Protein AF-A0A534AG27-F1 (afdb_monomer_lite)

Structu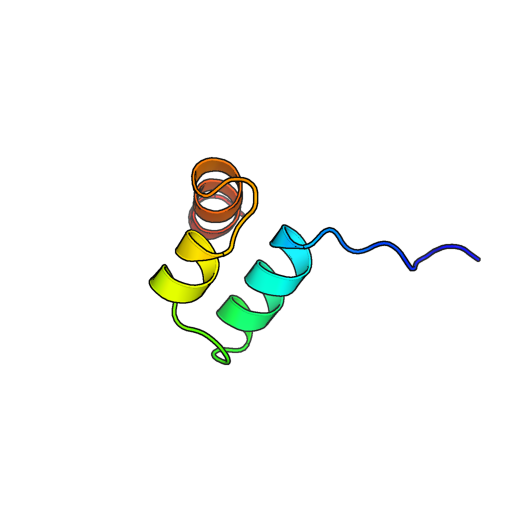re (mmCIF, N/CA/C/O backbone):
data_AF-A0A534AG27-F1
#
_entry.id   AF-A0A534AG27-F1
#
loop_
_atom_site.group_PDB
_atom_site.id
_atom_site.type_symbol
_atom_site.label_atom_id
_atom_site.label_alt_id
_atom_site.label_comp_id
_atom_site.label_asym_id
_atom_site.label_entity_id
_atom_site.label_seq_id
_atom_site.pdbx_PDB_ins_code
_atom_site.Cartn_x
_atom_site.Cartn_y
_atom_site.Cartn_z
_atom_site.occupancy
_atom_site.B_iso_or_equiv
_atom_site.auth_seq_id
_atom_site.auth_comp_id
_atom_site.auth_asym_id
_atom_site.auth_atom_id
_atom_site.pdbx_PDB_model_num
ATOM 1 N N . THR A 1 1 ? 16.042 -9.135 -20.454 1.00 46.12 1 THR A N 1
ATOM 2 C CA . THR A 1 1 ? 14.581 -9.059 -20.236 1.00 46.12 1 THR A CA 1
ATOM 3 C C . THR A 1 1 ? 14.319 -9.115 -18.747 1.00 46.12 1 THR A C 1
ATOM 5 O O . THR A 1 1 ? 14.150 -10.193 -18.208 1.00 46.12 1 THR A O 1
ATOM 8 N N . GLU A 1 2 ? 14.317 -7.972 -18.066 1.00 49.53 2 GLU A N 1
ATOM 9 C CA . GLU A 1 2 ? 14.047 -7.915 -16.619 1.00 49.53 2 GLU A CA 1
ATOM 10 C C . GLU A 1 2 ? 12.843 -7.004 -16.362 1.00 49.53 2 GLU A C 1
ATOM 12 O O . GLU A 1 2 ? 12.899 -6.018 -15.640 1.00 49.53 2 GLU A O 1
ATOM 17 N N . ARG A 1 3 ? 11.718 -7.321 -17.013 1.00 55.41 3 ARG A N 1
ATOM 18 C CA . ARG A 1 3 ? 10.403 -6.783 -16.639 1.00 55.41 3 ARG A CA 1
ATOM 19 C C . ARG A 1 3 ? 9.784 -7.739 -15.621 1.00 55.41 3 ARG A C 1
ATOM 21 O O . ARG A 1 3 ? 8.832 -8.437 -15.942 1.00 55.41 3 ARG A O 1
ATOM 28 N N . GLY A 1 4 ? 10.418 -7.879 -14.460 1.00 63.69 4 GLY A N 1
ATOM 29 C CA . GLY A 1 4 ? 10.046 -8.909 -13.481 1.00 63.69 4 GLY A CA 1
ATOM 30 C C . GLY A 1 4 ? 9.883 -8.414 -12.051 1.00 63.69 4 GLY A C 1
ATOM 31 O O . GLY A 1 4 ? 9.254 -9.098 -11.251 1.00 63.69 4 GLY A O 1
ATOM 32 N N . THR A 1 5 ? 10.407 -7.235 -11.717 1.00 73.56 5 THR A N 1
ATOM 33 C CA . THR A 1 5 ? 10.397 -6.763 -10.332 1.00 73.56 5 THR A CA 1
ATOM 34 C C . THR A 1 5 ? 9.217 -5.828 -10.108 1.00 73.56 5 THR A C 1
ATOM 36 O O . THR A 1 5 ? 9.240 -4.656 -10.475 1.00 73.56 5 THR A O 1
ATOM 39 N N . GLN A 1 6 ? 8.163 -6.378 -9.518 1.00 71.81 6 GLN A N 1
ATOM 40 C CA . GLN A 1 6 ? 7.044 -5.638 -8.948 1.00 71.81 6 GLN A CA 1
ATOM 41 C C . GLN A 1 6 ? 7.352 -5.387 -7.467 1.00 71.81 6 GLN A C 1
ATOM 43 O O . GLN A 1 6 ? 7.735 -6.318 -6.761 1.00 71.81 6 GLN A O 1
ATOM 48 N N . SER A 1 7 ? 7.181 -4.151 -6.989 1.00 83.62 7 SER A N 1
ATOM 49 C CA . SER A 1 7 ? 7.221 -3.890 -5.547 1.00 83.62 7 SER A CA 1
ATOM 50 C C . SER A 1 7 ? 6.014 -4.528 -4.860 1.00 83.62 7 SER A C 1
ATOM 52 O O . SER A 1 7 ? 4.953 -4.683 -5.471 1.00 83.62 7 SER A O 1
ATOM 54 N N . PHE A 1 8 ? 6.152 -4.875 -3.582 1.00 86.12 8 PHE A N 1
ATOM 55 C CA . PHE A 1 8 ? 5.059 -5.469 -2.818 1.00 86.12 8 PHE A CA 1
ATOM 56 C C . PHE A 1 8 ? 3.813 -4.565 -2.801 1.00 86.12 8 PHE A C 1
ATOM 58 O O . PHE A 1 8 ? 2.713 -5.019 -3.110 1.00 86.12 8 PHE A O 1
ATOM 65 N N . ASP A 1 9 ? 4.001 -3.253 -2.625 1.00 86.44 9 ASP A N 1
ATOM 66 C CA . ASP A 1 9 ? 2.928 -2.254 -2.723 1.00 86.44 9 ASP A CA 1
ATOM 67 C C . ASP A 1 9 ? 2.205 -2.261 -4.082 1.00 86.44 9 ASP A C 1
ATOM 69 O O . ASP A 1 9 ? 0.997 -2.035 -4.155 1.00 86.44 9 ASP A O 1
ATOM 73 N N . ALA A 1 10 ? 2.919 -2.510 -5.187 1.00 87.44 10 ALA A N 1
ATOM 74 C CA . ALA A 1 10 ? 2.296 -2.599 -6.507 1.00 87.44 10 ALA A CA 1
ATOM 75 C C . ALA A 1 10 ? 1.439 -3.869 -6.649 1.00 87.44 10 ALA A C 1
ATOM 77 O O . ALA A 1 10 ? 0.370 -3.805 -7.260 1.00 87.44 10 ALA A O 1
ATOM 78 N N . ALA A 1 11 ? 1.853 -4.977 -6.025 1.00 91.00 11 ALA A N 1
ATOM 79 C CA . ALA A 1 11 ? 1.043 -6.190 -5.946 1.00 91.00 11 ALA A CA 1
ATOM 80 C C . ALA A 1 11 ? -0.228 -5.957 -5.113 1.00 91.00 11 ALA A C 1
ATOM 82 O O . ALA A 1 11 ? -1.326 -6.291 -5.559 1.00 91.00 11 ALA A O 1
ATOM 83 N N . LEU A 1 12 ? -0.095 -5.328 -3.939 1.00 92.50 12 LEU A N 1
ATOM 84 C CA . LEU A 1 12 ? -1.222 -4.989 -3.064 1.00 92.50 12 LEU A CA 1
ATOM 85 C C . LEU A 1 12 ? -2.214 -4.044 -3.750 1.00 92.50 12 LEU A C 1
ATOM 87 O O . LEU A 1 12 ? -3.422 -4.271 -3.691 1.00 92.50 12 LEU A O 1
ATOM 91 N N . TYR A 1 13 ? -1.717 -3.041 -4.477 1.00 91.31 13 TYR A N 1
ATOM 92 C CA . TYR A 1 13 ? -2.551 -2.154 -5.287 1.00 91.31 13 TYR A CA 1
ATOM 93 C C . TYR A 1 13 ? -3.354 -2.922 -6.348 1.00 91.31 13 TYR A C 1
ATOM 95 O O . TYR A 1 13 ? -4.556 -2.697 -6.495 1.00 91.31 13 TYR A O 1
ATOM 103 N N . ALA A 1 14 ? -2.716 -3.852 -7.067 1.00 92.06 14 ALA A N 1
ATOM 104 C CA . ALA A 1 14 ? -3.386 -4.669 -8.078 1.00 92.06 14 ALA A CA 1
ATOM 105 C C . ALA A 1 14 ? -4.440 -5.607 -7.464 1.00 92.06 14 ALA A C 1
ATOM 107 O O . ALA A 1 14 ? -5.530 -5.753 -8.021 1.00 92.06 14 ALA A O 1
ATOM 108 N N . LEU A 1 15 ? -4.150 -6.207 -6.305 1.00 94.06 15 LEU A N 1
ATOM 109 C CA . LEU A 1 15 ? -5.098 -7.049 -5.571 1.00 94.06 15 LEU A CA 1
ATOM 110 C C . LEU A 1 15 ? -6.311 -6.247 -5.083 1.00 94.06 15 LEU A C 1
ATOM 112 O O . LEU A 1 15 ? -7.442 -6.707 -5.251 1.00 94.06 15 LEU A O 1
ATOM 116 N N . TYR A 1 16 ? -6.088 -5.044 -4.545 1.00 94.19 16 TYR A N 1
ATOM 117 C CA . TYR A 1 16 ? -7.155 -4.129 -4.135 1.00 94.19 16 TYR A CA 1
ATOM 118 C C . TYR A 1 16 ? -8.017 -3.698 -5.330 1.00 94.19 16 TYR A C 1
ATOM 120 O O . TYR A 1 16 ? -9.237 -3.854 -5.302 1.00 94.19 1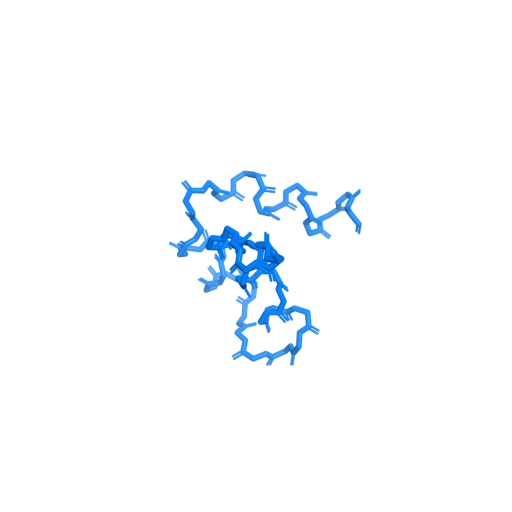6 TYR A O 1
ATOM 128 N N . LYS A 1 17 ? -7.398 -3.240 -6.430 1.00 92.94 17 LYS A N 1
ATOM 129 C CA . LYS A 1 17 ? -8.111 -2.883 -7.673 1.00 92.94 17 LYS A CA 1
ATOM 130 C C . LYS A 1 17 ? -8.889 -4.058 -8.269 1.00 92.94 17 LYS A C 1
ATOM 132 O O . LYS A 1 17 ? -9.933 -3.845 -8.877 1.00 92.94 17 LYS A O 1
ATOM 137 N N . GLY A 1 18 ? -8.390 -5.280 -8.100 1.00 95.19 18 GLY A N 1
ATOM 138 C CA . GLY A 1 18 ? -9.062 -6.510 -8.510 1.00 95.19 18 GLY A CA 1
ATOM 139 C C . GLY A 1 18 ? -10.141 -7.002 -7.542 1.00 95.19 18 GLY A C 1
ATOM 140 O O . GLY A 1 18 ? -10.689 -8.077 -7.778 1.00 95.19 18 GLY A O 1
ATOM 141 N N . GLY A 1 19 ? -10.415 -6.279 -6.448 1.00 94.81 19 GLY A N 1
ATOM 142 C CA . GLY A 1 19 ? -11.396 -6.666 -5.431 1.00 94.81 19 GLY A CA 1
ATOM 143 C C . GLY A 1 19 ? -11.040 -7.952 -4.680 1.00 94.81 19 GLY A C 1
ATOM 144 O O . GLY A 1 19 ? -11.924 -8.591 -4.115 1.00 94.81 19 GLY A O 1
ATOM 145 N N . ARG A 1 20 ? -9.767 -8.371 -4.707 1.00 96.69 20 ARG A N 1
ATOM 146 C CA . ARG A 1 20 ? -9.307 -9.608 -4.055 1.00 96.69 20 ARG A CA 1
ATOM 147 C C . ARG A 1 20 ? -8.997 -9.423 -2.576 1.00 96.69 20 ARG A C 1
ATOM 149 O O . ARG A 1 20 ? -9.061 -10.395 -1.835 1.00 96.69 20 ARG A O 1
ATOM 156 N N . VAL A 1 21 ? -8.657 -8.199 -2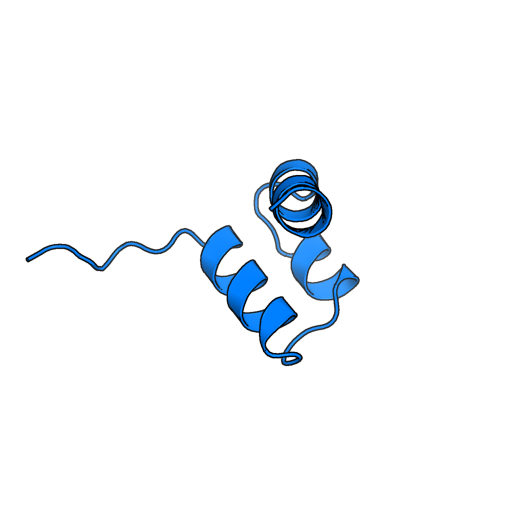.178 1.00 94.62 21 VAL A N 1
ATOM 157 C CA . VAL A 1 21 ? -8.430 -7.796 -0.786 1.00 94.62 21 VAL A CA 1
ATOM 158 C C . VAL A 1 21 ? -9.166 -6.489 -0.509 1.00 94.62 21 VAL A C 1
ATOM 160 O O . VAL A 1 21 ? -9.388 -5.682 -1.418 1.00 94.62 21 VAL A O 1
ATOM 163 N N . MET A 1 22 ? -9.534 -6.271 0.749 1.00 95.19 22 MET A N 1
ATOM 164 C CA . MET A 1 22 ? -10.105 -5.003 1.202 1.00 95.19 22 MET A CA 1
ATOM 165 C C . MET A 1 22 ? -9.029 -3.913 1.280 1.00 95.19 22 MET A C 1
ATOM 167 O O . MET A 1 22 ? -7.846 -4.207 1.458 1.00 95.19 22 MET A O 1
ATOM 171 N N . LEU A 1 23 ? -9.445 -2.644 1.189 1.00 91.62 23 LEU A N 1
ATOM 172 C CA . LEU A 1 23 ? -8.540 -1.494 1.301 1.00 91.62 23 LEU A CA 1
ATOM 173 C C . LEU A 1 23 ? -7.712 -1.552 2.590 1.00 91.62 23 LEU A C 1
ATOM 175 O O . LEU A 1 23 ? -6.500 -1.386 2.558 1.00 91.62 23 LEU A O 1
ATOM 179 N N . GLU A 1 24 ? -8.366 -1.816 3.718 1.00 93.56 24 GLU A N 1
ATOM 180 C CA . GLU A 1 24 ? -7.714 -1.864 5.026 1.00 93.56 24 GLU A CA 1
ATOM 181 C C . GLU A 1 24 ? -6.668 -2.985 5.111 1.00 93.56 24 GLU A C 1
ATOM 183 O O . GLU A 1 24 ? -5.571 -2.775 5.623 1.00 93.56 24 GLU A O 1
ATOM 188 N N . GLU A 1 25 ? -6.966 -4.143 4.519 1.00 93.56 25 GLU A N 1
ATOM 189 C CA . GLU A 1 25 ? -6.060 -5.291 4.467 1.00 93.56 25 GLU A CA 1
ATOM 190 C C . GLU A 1 25 ? -4.842 -5.005 3.580 1.00 93.56 25 GLU A C 1
ATOM 192 O O . GLU A 1 25 ? -3.709 -5.301 3.962 1.00 93.56 25 GLU A O 1
ATOM 197 N N . ALA A 1 26 ? -5.044 -4.340 2.439 1.00 93.69 26 ALA A N 1
ATOM 198 C CA . ALA A 1 26 ? -3.947 -3.888 1.591 1.00 93.69 26 ALA A CA 1
ATOM 199 C C . ALA A 1 26 ? -3.067 -2.844 2.303 1.00 93.69 26 ALA A C 1
ATOM 201 O O . ALA A 1 26 ? -1.844 -2.950 2.282 1.00 93.69 26 ALA A O 1
ATOM 202 N N . LEU A 1 27 ? -3.673 -1.865 2.982 1.00 92.12 27 LEU A N 1
ATOM 203 C CA . LEU A 1 27 ? -2.957 -0.817 3.717 1.00 92.12 27 LEU A CA 1
ATOM 204 C C . LEU A 1 27 ? -2.212 -1.341 4.950 1.00 92.12 27 LEU A C 1
ATOM 206 O O . LEU A 1 27 ? -1.163 -0.799 5.288 1.00 92.12 27 LEU A O 1
ATOM 210 N N . SER A 1 28 ? -2.739 -2.370 5.619 1.00 93.94 28 SER A N 1
ATOM 211 C CA . SER A 1 28 ? -2.098 -2.984 6.788 1.00 93.94 28 SER A CA 1
ATOM 212 C C . SER A 1 28 ? -0.882 -3.836 6.427 1.00 93.94 28 SER A C 1
ATOM 214 O O . SER A 1 28 ? -0.040 -4.064 7.292 1.00 93.94 28 SER A O 1
ATOM 216 N N . ASN A 1 29 ? -0.807 -4.328 5.188 1.00 91.69 29 ASN A N 1
ATOM 217 C CA . ASN A 1 29 ? 0.311 -5.138 4.707 1.00 91.69 29 ASN A CA 1
ATOM 218 C C . ASN A 1 29 ? 1.323 -4.325 3.884 1.00 91.69 29 ASN A C 1
ATOM 220 O O . ASN A 1 29 ? 2.412 -4.815 3.630 1.00 91.69 29 ASN A O 1
ATOM 224 N N . ALA A 1 30 ? 0.996 -3.103 3.460 1.00 92.00 30 ALA A N 1
ATOM 225 C CA . ALA A 1 30 ? 1.908 -2.262 2.689 1.00 92.00 30 ALA A CA 1
ATOM 226 C C . ALA A 1 30 ? 3.186 -1.927 3.468 1.00 92.00 30 ALA A C 1
ATOM 228 O O . ALA A 1 30 ? 3.116 -1.588 4.651 1.00 92.00 30 ALA A O 1
ATOM 229 N N . ASP A 1 31 ? 4.332 -1.905 2.779 1.00 87.88 31 ASP A N 1
ATOM 230 C CA . ASP A 1 31 ? 5.601 -1.455 3.376 1.00 87.88 31 ASP A CA 1
ATOM 231 C C . ASP A 1 31 ? 5.492 0.008 3.826 1.00 87.88 31 ASP A C 1
ATOM 233 O O . ASP A 1 31 ? 6.048 0.428 4.842 1.00 87.88 31 ASP A O 1
ATOM 237 N N . SER A 1 32 ? 4.717 0.795 3.078 1.00 88.69 32 SER A N 1
ATOM 238 C CA . SER A 1 32 ? 4.316 2.133 3.477 1.00 88.69 32 SER A CA 1
ATOM 239 C C . SER A 1 32 ? 2.835 2.350 3.208 1.00 88.69 32 SER A C 1
ATOM 241 O O . SER A 1 32 ? 2.415 2.628 2.081 1.00 88.69 32 SER A O 1
ATOM 243 N N . ARG A 1 33 ? 2.041 2.302 4.284 1.00 90.62 33 ARG A N 1
ATOM 244 C CA . ARG A 1 33 ? 0.613 2.640 4.258 1.00 90.62 33 ARG A CA 1
ATOM 245 C C . ARG A 1 33 ? 0.357 3.979 3.565 1.00 90.62 33 ARG A C 1
ATOM 247 O O . ARG A 1 33 ? -0.497 4.044 2.692 1.00 90.62 33 ARG A O 1
ATOM 254 N N . ALA A 1 34 ? 1.119 5.018 3.912 1.00 89.06 34 ALA A N 1
ATOM 255 C CA . ALA A 1 34 ? 0.945 6.355 3.344 1.00 89.06 34 ALA A CA 1
ATOM 256 C C . ALA A 1 34 ? 1.207 6.386 1.828 1.00 89.06 34 ALA A C 1
ATOM 258 O O . ALA A 1 34 ? 0.472 7.034 1.087 1.00 89.06 34 ALA A O 1
ATOM 259 N N . ASN A 1 35 ? 2.224 5.659 1.353 1.00 88.31 35 ASN A N 1
ATOM 260 C CA . ASN A 1 35 ? 2.545 5.589 -0.071 1.00 88.31 35 ASN A CA 1
ATOM 261 C C . ASN A 1 35 ? 1.463 4.832 -0.858 1.00 88.31 35 ASN A C 1
ATOM 263 O O . ASN A 1 35 ? 1.032 5.294 -1.915 1.00 88.31 35 ASN A O 1
ATOM 267 N N . LEU A 1 36 ? 0.988 3.694 -0.335 1.00 90.25 36 LEU A N 1
ATOM 268 C CA . LEU A 1 36 ? -0.080 2.922 -0.973 1.00 90.25 36 LEU A CA 1
ATOM 269 C C . LEU A 1 36 ? -1.413 3.684 -0.958 1.00 90.25 36 LEU A C 1
ATOM 271 O O . LEU A 1 36 ? -2.103 3.730 -1.974 1.00 90.25 36 LEU A O 1
ATOM 275 N N . GLU A 1 37 ? -1.749 4.332 0.156 1.00 91.31 37 GLU A N 1
ATOM 276 C CA . GLU A 1 37 ? -2.939 5.174 0.292 1.00 91.31 37 GLU A CA 1
ATOM 277 C C . GLU A 1 37 ? -2.909 6.353 -0.683 1.00 91.31 37 GLU A C 1
ATOM 279 O O . GLU A 1 37 ? -3.891 6.594 -1.386 1.00 91.31 37 GLU A O 1
ATOM 284 N N . ALA A 1 38 ? -1.777 7.051 -0.796 1.00 90.38 38 ALA A N 1
ATOM 285 C CA . ALA A 1 38 ? -1.624 8.130 -1.765 1.00 90.38 38 ALA A CA 1
ATOM 286 C C . ALA A 1 38 ? -1.784 7.617 -3.205 1.00 90.38 38 ALA A C 1
ATOM 288 O O . ALA A 1 38 ? -2.475 8.233 -4.012 1.00 90.38 38 ALA A O 1
ATOM 289 N N . LYS A 1 39 ? -1.217 6.452 -3.524 1.00 88.94 39 LYS A N 1
ATOM 290 C CA . LYS A 1 39 ? -1.335 5.825 -4.847 1.00 88.94 39 LYS A CA 1
ATOM 291 C C . LYS A 1 39 ? -2.760 5.363 -5.174 1.00 88.94 39 LYS A C 1
ATOM 293 O O . LYS A 1 39 ? -3.124 5.295 -6.342 1.00 88.94 39 LYS A O 1
ATOM 298 N N . ILE A 1 40 ? -3.561 5.032 -4.163 1.00 88.88 40 ILE A N 1
ATOM 299 C CA . ILE A 1 40 ? -4.979 4.680 -4.320 1.00 88.88 40 ILE A CA 1
ATOM 300 C C . ILE A 1 40 ? -5.850 5.925 -4.505 1.00 88.88 40 ILE A C 1
ATOM 302 O O . ILE A 1 40 ? -6.762 5.897 -5.328 1.00 88.88 40 ILE A O 1
ATOM 306 N N . ASN A 1 41 ? -5.578 6.991 -3.752 1.00 88.06 41 ASN A N 1
ATOM 307 C CA . ASN A 1 41 ? -6.408 8.198 -3.735 1.00 88.06 41 ASN A CA 1
ATOM 308 C C . ASN A 1 41 ? -6.043 9.225 -4.820 1.00 88.06 41 ASN A C 1
ATOM 310 O O . ASN A 1 41 ? -6.906 9.991 -5.240 1.00 88.06 41 ASN A O 1
ATOM 314 N N . PHE A 1 42 ? -4.784 9.259 -5.263 1.00 86.12 42 PHE A N 1
ATOM 315 C CA . PHE A 1 42 ? -4.260 10.249 -6.215 1.00 86.12 42 PHE A CA 1
ATOM 316 C C . PHE A 1 42 ? -3.687 9.627 -7.500 1.00 86.12 42 PHE A C 1
ATOM 318 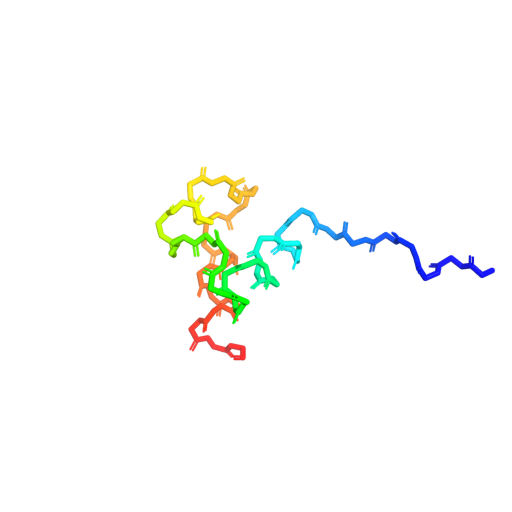O O . PHE A 1 42 ? -3.121 10.353 -8.319 1.00 86.12 42 PHE A O 1
ATOM 325 N N . GLY A 1 43 ? -3.787 8.302 -7.654 1.00 64.19 43 GLY A N 1
ATOM 326 C CA . GLY A 1 43 ? -3.298 7.543 -8.811 1.00 64.19 43 GLY A CA 1
ATOM 327 C C . GLY A 1 43 ? -4.388 7.131 -9.787 1.00 64.19 43 GLY A C 1
ATOM 328 O O . GLY A 1 43 ? -5.509 6.802 -9.336 1.00 64.19 43 GLY A O 1
#

Sequence (43 aa):
TERGTQSFDAALYALYKGGRVMLEEALSNADSRANLEAKINFG

pLDDT: mean 86.12, std 12.25, range [46.12, 96.69]

Foldseek 3Di:
DPPDDDDLLNVLLVCCVVVNDPLVRSLVPDPHSVVSVCVVPVD

Secondary structure (DSSP, 8-state):
-------HHHHHHHHHHTTSS-HHHHHHHSS-HHHHHHHHH--

Radius of gyration: 10.5 Å; chains: 1; bounding box: 26×20×27 Å

=== Feature glossary ===
Key to the feature types in this record:

— What the protein is —

Primary structure: the covalent order of the twenty standard amino acids along the backbone. Two proteins with the same sequence will (almost always) fold to the same structure; two with 30% identity often share a fold but not the details.

Database cross-references. InterPro integrates a dozen domain/family signature databases into unified entries with residue-range hits. GO terms attach function/process/location labels with evidence codes. CATH codes position the fold in a four-level structural taxonomy. Organism is the NCBI-taxonomy species name.

— Where its atoms are —

The mmCIF block holds the 3D Cartesian coordinates of each backbone atom (N, Cα, C, O) in ångströms. mmCIF is the PDB's canonical archive format — a tagged-loop text representation of the atomic model.

Six rendered views show the 3D structure from the faces of a cube — i.e. along ±x, ±y, ±z. Rendering representation is drawn randomly per protein from cartoon (secondary-structure ribbons), sticks (backbone bonds), or molecular surface; coloring is either N→C rainbow (blue at the N-terminus through red at the C-terminus) or one color per chain.

— Local backbone conformation —

DSSP 8-state secondary structure assigns each residue one of H (α-helix), G (3₁₀-helix), I (π-helix), E (extended β-strand), B (isolated β-bridge), T (hydrogen-bonded turn), S (bend), or '-' (coil). The assignment is computed from backbone hydrogen-bond geometry via the Kabsch–Sander algorithm.

P-SEA three-state annotation labels each residue as helix, strand, or coil based purely on the geometry of the Cα trace. It serves as a fallback when the full backbone (and thus DSSP) is unavailable.

The φ/ψ torsion pair specifies the backbone conformation at each residue. φ rotates about the N–Cα bond, ψ about the Cα–C bond. Steric clashes forbid most of the (φ, ψ) plane — the allowed regions (α-helix basin, β-sheet basin, left-handed helix) ar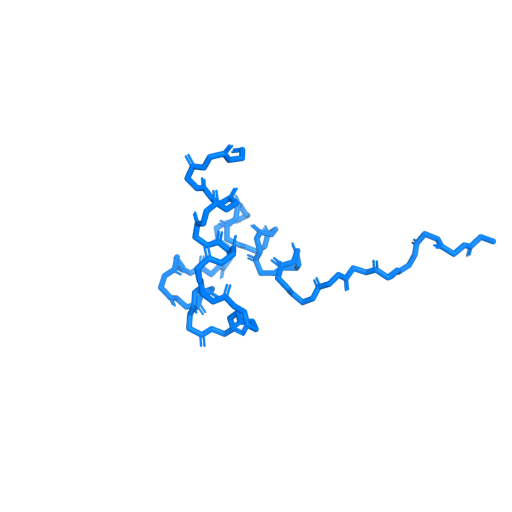e the Ramachandran-allowed regions.

— Global shape and packing —

The geometric summary reports three shape descriptors. Rg (radius of gyration) measures how spread out the Cα atoms are about their centre of mass; compact globular proteins have small Rg, elongated or unfolded ones large. Cα contacts (<8 Å, |i−j|>4) count long-range residue pairs in spatial proximity — high for tightly packed folds, near zero for rods or random coil. The bounding-box extents give the protein's footprint along x, y, z in Å.

Accessible surface area quantifies burial. A residue with SASA near zero is packed into the hydrophobic core; one with SASA >100 Å² sits on the surface. Computed here via the Shrake–Rupley numerical algorithm with a 1.4 Å probe.

Plot images: a contact map (which residues are close in 3D, as an N×N binary image), a Ramachandran scatter (backbone torsion angles, revealing secondary-structure composition at a glance), and — for AlphaFold structures — a PAE heatmap (pairwise prediction confidence).

— Structural neighborhood —

The Foldseek 3Di string encodes local tertiary geometry as a 20-letter alphabet — one character per residue — derived from the relative positions of nearby Cα atoms. Unlike the amino-acid sequence, 3Di is a direct function of the 3D structure, so two proteins with the same fold have similar 3Di strings even at low sequence identity.

Nearest PDB neighbors are the top structural matches found by Foldseek when searching this structure against the entire Protein Data Bank. Each hit reports a TM-score (0 to 1; >0.5 almost always implies the same fold) and an E-value. These are *structural* homologs — they may share no detectable sequence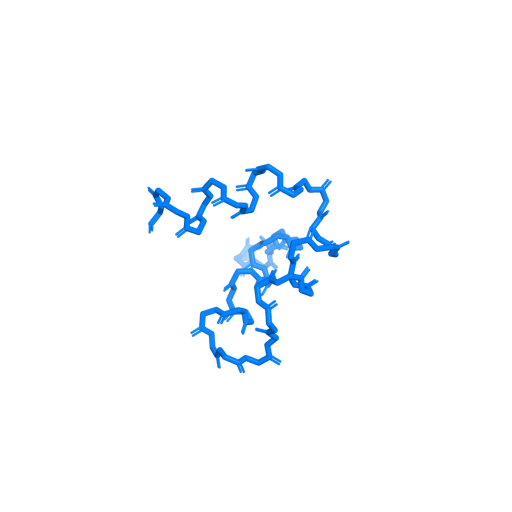 similarity.

— Confidence and disorder —

For AlphaFold models, the B-factor field carries pLDDT — the model's own estimate of local accuracy on a 0–100 scale. Regions with pLDDT<50 should be treated as essentially unmodeled; they often correspond to intrinsically disordered segments.

B-factor (Debye–Waller factor) reflects atomic displacement in the crystal lattice. It is an experimental observable (units Å²), not a prediction; low values mean the atom is pinned down, high values mean it moves or is heterogeneous across the crystal.

Predicted aligned error is AlphaFold's pairwise confidence. Unlike pLDDT (per-residue), PAE is per-residue-pair and captures whether two parts of the structure are correctly placed relative to each other. Units are ångströms of expected positional error.